Protein AF-A0A662VY58-F1 (afdb_monomer)

Structure (mmCIF, N/CA/C/O backbone):
data_AF-A0A662VY58-F1
#
_entry.id   AF-A0A662VY58-F1
#
loop_
_atom_site.group_PDB
_atom_site.id
_atom_site.type_symbol
_atom_site.label_atom_id
_atom_site.label_alt_id
_atom_site.label_comp_id
_atom_site.label_asym_id
_atom_site.label_entity_id
_atom_site.label_seq_id
_atom_site.pdbx_PDB_ins_code
_atom_site.Cartn_x
_atom_site.Cartn_y
_atom_site.Cartn_z
_atom_site.occupancy
_atom_site.B_iso_or_equiv
_atom_site.auth_seq_id
_atom_site.auth_comp_id
_atom_site.auth_asym_id
_atom_site.auth_atom_id
_atom_site.pdbx_PDB_model_num
ATOM 1 N N . MET A 1 1 ? -8.886 2.616 15.221 1.00 58.59 1 MET A N 1
ATOM 2 C CA . MET A 1 1 ? -8.067 1.987 14.165 1.00 58.59 1 MET A CA 1
ATOM 3 C C . MET A 1 1 ? -8.896 1.980 12.901 1.00 58.59 1 MET A C 1
ATOM 5 O O . MET A 1 1 ? -10.033 1.526 12.960 1.00 58.59 1 MET A O 1
ATOM 9 N N . THR A 1 2 ? -8.392 2.573 11.821 1.00 75.56 2 THR A N 1
ATO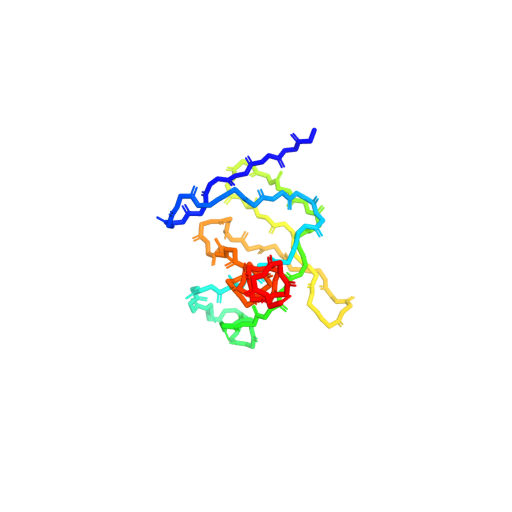M 10 C CA . THR A 1 2 ? -9.105 2.600 10.537 1.00 75.56 2 THR A CA 1
ATOM 11 C C . THR A 1 2 ? -8.692 1.378 9.725 1.00 75.56 2 THR A C 1
ATOM 13 O O . THR A 1 2 ? -7.505 1.080 9.630 1.00 75.56 2 THR A O 1
ATOM 16 N N . GLU A 1 3 ? -9.657 0.668 9.148 1.00 80.69 3 GLU A N 1
ATOM 17 C CA . GLU A 1 3 ? -9.427 -0.561 8.382 1.00 80.69 3 GLU A CA 1
ATOM 18 C C . GLU A 1 3 ? -10.055 -0.418 6.988 1.00 80.69 3 GLU A C 1
ATOM 20 O O . GLU A 1 3 ? -11.086 0.243 6.823 1.00 80.69 3 GLU A O 1
ATOM 25 N N . MET A 1 4 ? -9.448 -1.028 5.969 1.00 84.94 4 MET A N 1
ATOM 26 C CA . MET A 1 4 ? -10.053 -1.161 4.641 1.00 84.94 4 MET A CA 1
ATOM 27 C C . MET A 1 4 ? -10.011 -2.607 4.164 1.00 84.94 4 MET A C 1
ATOM 29 O O . MET A 1 4 ? -9.146 -3.371 4.578 1.00 84.94 4 MET A O 1
ATOM 33 N N . LYS A 1 5 ? -10.926 -2.965 3.261 1.00 84.19 5 LYS A N 1
ATOM 34 C CA . LYS A 1 5 ? -10.845 -4.219 2.515 1.00 84.19 5 LYS A CA 1
ATOM 35 C C . LYS A 1 5 ? -10.212 -3.959 1.157 1.00 84.19 5 LYS A C 1
ATOM 37 O O . LYS A 1 5 ? -10.643 -3.029 0.472 1.00 84.19 5 LYS A O 1
ATOM 42 N N . ASP A 1 6 ? -9.201 -4.739 0.802 1.00 83.44 6 ASP A N 1
ATOM 43 C CA . ASP A 1 6 ? -8.630 -4.718 -0.542 1.00 83.44 6 ASP A CA 1
ATOM 44 C C . ASP A 1 6 ? -9.520 -5.463 -1.548 1.00 83.44 6 ASP A C 1
ATOM 46 O O . ASP A 1 6 ? -10.587 -5.978 -1.201 1.00 83.44 6 ASP A O 1
ATOM 50 N N . PHE A 1 7 ? -9.084 -5.500 -2.807 1.00 76.81 7 PHE A N 1
ATOM 51 C CA . PHE A 1 7 ? -9.817 -6.113 -3.914 1.00 76.81 7 PHE A CA 1
ATOM 52 C C . PHE A 1 7 ? -10.142 -7.601 -3.693 1.00 76.81 7 PHE A C 1
ATOM 54 O O . PHE A 1 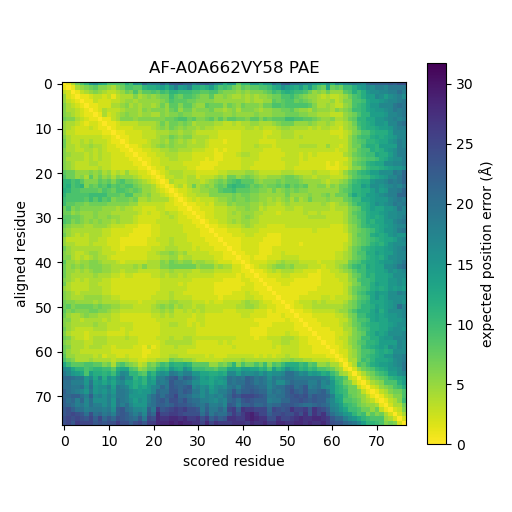7 ? -11.217 -8.054 -4.078 1.00 76.81 7 PHE A O 1
ATOM 61 N N . TYR A 1 8 ? -9.267 -8.349 -3.019 1.00 79.69 8 TYR A N 1
ATOM 62 C CA . TYR A 1 8 ? -9.463 -9.764 -2.686 1.00 79.69 8 TYR A CA 1
ATOM 63 C C . TYR A 1 8 ? -10.225 -9.976 -1.370 1.00 79.69 8 TYR A C 1
ATOM 65 O O . TYR A 1 8 ? -10.404 -11.107 -0.922 1.00 79.69 8 TYR A O 1
ATOM 73 N N . GLY A 1 9 ? -10.689 -8.897 -0.736 1.00 80.25 9 GLY A N 1
ATOM 74 C CA . GLY A 1 9 ? -11.453 -8.953 0.504 1.00 80.25 9 GLY A CA 1
ATOM 75 C C . GLY A 1 9 ? -10.610 -9.081 1.774 1.00 80.25 9 GLY A C 1
ATOM 76 O O . GLY A 1 9 ? -11.203 -9.181 2.854 1.00 80.25 9 GLY A O 1
ATOM 77 N N . ASN A 1 10 ? -9.273 -9.029 1.698 1.00 86.25 10 ASN A N 1
ATOM 78 C CA . ASN A 1 10 ? -8.45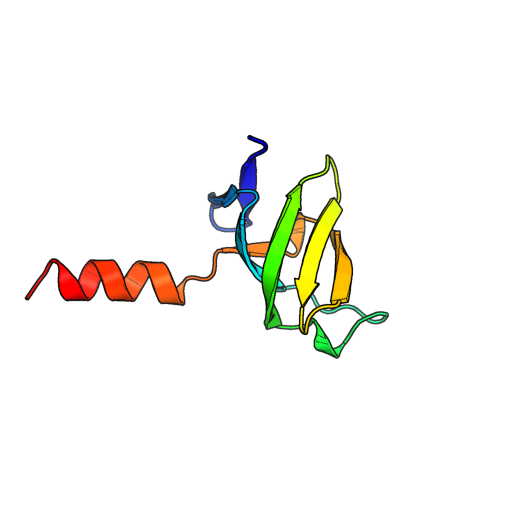2 -9.012 2.907 1.00 86.25 10 ASN A CA 1
ATOM 79 C C . ASN A 1 10 ? -8.511 -7.643 3.578 1.00 86.25 10 ASN A C 1
ATOM 81 O O . ASN A 1 10 ? -8.688 -6.601 2.947 1.00 86.25 10 ASN A O 1
ATOM 85 N N . VAL A 1 11 ? -8.357 -7.650 4.898 1.00 87.62 11 VAL A N 1
ATOM 86 C CA . VAL A 1 11 ? -8.337 -6.425 5.693 1.00 87.62 11 VAL A CA 1
ATOM 87 C C . VAL A 1 11 ? -6.908 -5.891 5.765 1.00 87.62 11 VAL A C 1
ATOM 89 O O . VAL A 1 11 ? -6.009 -6.606 6.223 1.00 87.62 11 VAL A O 1
ATOM 92 N N . ILE A 1 12 ? -6.730 -4.640 5.337 1.00 89.38 12 ILE A N 1
ATOM 93 C CA . ILE A 1 12 ? -5.512 -3.838 5.485 1.00 89.38 12 ILE A CA 1
ATOM 94 C C . ILE A 1 12 ? -5.754 -2.796 6.577 1.00 89.38 12 ILE A C 1
ATOM 96 O O . ILE A 1 12 ? -6.749 -2.059 6.538 1.00 89.38 12 ILE A O 1
ATOM 100 N N . LYS A 1 13 ? -4.836 -2.729 7.540 1.00 90.38 13 LYS A N 1
ATOM 101 C CA . LYS A 1 13 ? -4.870 -1.781 8.656 1.00 90.38 13 LYS A CA 1
ATOM 102 C C . LYS A 1 13 ? -3.717 -0.785 8.580 1.00 90.38 13 LYS A C 1
ATOM 104 O O . LYS A 1 13 ? -2.737 -0.971 7.866 1.00 90.38 13 LYS A O 1
ATOM 109 N N . GLU A 1 14 ? -3.835 0.289 9.347 1.00 92.00 14 GLU A N 1
ATOM 110 C CA . GLU A 1 14 ? -2.715 1.196 9.600 1.00 92.00 14 GLU A CA 1
ATOM 111 C C . GLU A 1 14 ? -1.603 0.436 10.342 1.00 92.00 14 GLU A C 1
ATOM 113 O O . GLU A 1 14 ? -1.856 -0.206 11.360 1.00 92.00 14 GLU A O 1
ATOM 118 N N . GLY A 1 15 ? -0.383 0.497 9.817 1.00 89.44 15 GLY A N 1
ATOM 119 C CA . GLY A 1 15 ? 0.782 -0.264 10.265 1.00 89.44 15 GLY A CA 1
ATOM 120 C C . GLY A 1 15 ? 1.080 -1.515 9.435 1.00 89.44 15 GLY A C 1
ATOM 121 O O . GLY A 1 15 ? 2.208 -2.002 9.512 1.00 89.44 15 GLY A O 1
ATOM 122 N N . ASP A 1 16 ? 0.126 -2.002 8.630 1.00 90.00 16 ASP A N 1
ATOM 123 C CA . ASP A 1 16 ? 0.326 -3.187 7.790 1.00 90.00 16 ASP A CA 1
ATOM 124 C C . ASP A 1 16 ? 1.241 -2.895 6.594 1.00 90.00 16 ASP A C 1
ATOM 126 O O . ASP A 1 16 ? 1.360 -1.765 6.114 1.00 90.00 16 ASP A O 1
ATOM 130 N N . GLU A 1 17 ? 1.852 -3.953 6.067 1.00 90.94 17 GLU A N 1
ATOM 131 C CA . GLU A 1 17 ? 2.532 -3.926 4.777 1.00 90.94 17 GLU A CA 1
ATOM 132 C C . GLU A 1 17 ? 1.547 -4.290 3.657 1.00 90.94 17 GLU A C 1
ATOM 134 O O . GLU A 1 17 ? 0.766 -5.241 3.763 1.00 90.94 17 GLU A O 1
ATOM 139 N N . ALA A 1 18 ? 1.592 -3.532 2.569 1.00 91.94 18 ALA A N 1
ATOM 140 C CA . ALA A 1 18 ? 0.747 -3.713 1.401 1.00 91.94 18 ALA A CA 1
ATOM 141 C C . ALA A 1 18 ? 1.573 -3.575 0.119 1.00 91.94 18 ALA A C 1
ATOM 143 O O . ALA A 1 18 ? 2.629 -2.949 0.103 1.00 91.94 18 ALA A O 1
ATOM 144 N N . ILE A 1 19 ? 1.082 -4.153 -0.968 1.00 92.25 19 ILE A N 1
ATOM 145 C CA . ILE A 1 19 ? 1.634 -4.002 -2.308 1.00 92.25 19 ILE A CA 1
ATOM 146 C C . ILE A 1 19 ? 0.778 -2.990 -3.062 1.00 92.25 19 ILE A C 1
ATOM 148 O O . ILE A 1 19 ? -0.454 -3.070 -3.060 1.00 92.25 19 ILE A O 1
ATOM 152 N N . VAL A 1 20 ? 1.425 -2.051 -3.742 1.00 91.69 20 VAL A N 1
ATOM 153 C CA . VAL A 1 20 ? 0.744 -1.148 -4.670 1.00 91.69 20 VAL A CA 1
ATOM 154 C C . VAL A 1 20 ? 0.535 -1.882 -5.992 1.00 91.69 20 VAL A C 1
ATOM 156 O O . VAL A 1 20 ? 1.455 -2.092 -6.772 1.00 91.69 20 VAL A O 1
ATOM 159 N N . SER A 1 21 ? -0.694 -2.310 -6.241 1.00 89.12 21 SER A N 1
ATOM 160 C CA . SER A 1 21 ? -1.063 -3.116 -7.411 1.00 89.12 21 SER A CA 1
ATOM 161 C C . SER A 1 21 ? -1.343 -2.315 -8.678 1.00 89.12 21 SER A C 1
ATOM 163 O O . SER A 1 21 ? -1.358 -2.878 -9.771 1.00 89.12 21 SER A O 1
ATOM 165 N N . ALA A 1 22 ? -1.590 -1.014 -8.546 1.00 86.38 22 ALA A N 1
ATOM 166 C CA . ALA A 1 22 ? -1.919 -0.160 -9.673 1.00 86.38 22 ALA A CA 1
ATOM 167 C C . ALA A 1 22 ? -0.681 0.563 -10.196 1.00 86.38 22 ALA A C 1
ATOM 169 O O . ALA A 1 22 ? 0.164 1.025 -9.429 1.00 86.38 22 ALA A O 1
ATOM 170 N N . PHE A 1 23 ? -0.625 0.701 -11.516 1.00 83.25 23 PHE A N 1
ATOM 171 C CA . PHE A 1 23 ? 0.375 1.520 -12.175 1.00 83.25 23 PHE A CA 1
ATOM 172 C C . PHE A 1 23 ? 0.068 3.008 -11.968 1.00 83.25 23 PHE A C 1
ATOM 174 O O . PHE A 1 23 ? -1.054 3.455 -12.218 1.00 83.25 23 PHE A O 1
ATOM 181 N N . SER A 1 24 ? 1.077 3.767 -11.543 1.00 79.12 24 SER A N 1
ATOM 182 C CA . SER A 1 24 ? 1.012 5.223 -11.410 1.00 79.12 24 SER A CA 1
ATOM 183 C C . SER A 1 24 ? 1.971 5.885 -12.391 1.00 79.12 24 SER A C 1
ATOM 185 O O . SER A 1 24 ? 3.150 5.540 -12.420 1.00 79.12 24 SER A O 1
ATOM 187 N N . PHE A 1 25 ? 1.490 6.869 -13.155 1.00 79.19 25 PHE A N 1
ATOM 188 C CA . PHE A 1 25 ? 2.351 7.677 -14.025 1.00 79.19 25 PHE A CA 1
ATOM 189 C C . PHE A 1 25 ? 3.210 8.666 -13.230 1.00 79.19 25 PHE A C 1
ATOM 191 O O . PHE A 1 25 ? 4.350 8.912 -13.611 1.00 79.19 25 PHE A O 1
ATOM 198 N N . ASP A 1 26 ? 2.690 9.191 -12.118 1.00 83.38 26 ASP A N 1
ATOM 199 C CA . ASP A 1 26 ? 3.425 10.101 -11.233 1.00 83.38 26 ASP A CA 1
ATOM 200 C C . ASP A 1 26 ? 4.507 9.369 -10.424 1.00 83.38 26 ASP A C 1
ATOM 202 O O . ASP A 1 26 ? 5.550 9.938 -10.110 1.00 83.38 26 ASP A O 1
ATOM 206 N N . PHE A 1 27 ? 4.269 8.090 -10.109 1.00 84.69 27 PHE A N 1
ATOM 207 C CA . PHE A 1 27 ? 5.137 7.279 -9.250 1.00 84.69 27 PHE A CA 1
ATOM 208 C C . PHE A 1 27 ? 5.361 5.873 -9.833 1.00 84.69 27 PHE A C 1
ATOM 210 O O . PHE A 1 27 ? 4.918 4.881 -9.246 1.00 84.69 27 PHE A O 1
ATOM 217 N N . PRO A 1 28 ? 6.043 5.741 -10.984 1.00 86.12 28 PRO A N 1
ATOM 218 C CA . PRO A 1 28 ? 6.215 4.450 -11.648 1.00 86.12 28 PRO A CA 1
ATOM 219 C C . PRO A 1 28 ? 6.957 3.430 -10.775 1.00 86.12 28 PRO A C 1
ATOM 221 O O . PRO A 1 28 ? 6.633 2.245 -10.831 1.00 86.12 28 PRO A O 1
ATOM 224 N N . TRP A 1 29 ? 7.875 3.884 -9.912 1.00 87.50 29 TRP A N 1
ATOM 225 C CA . TRP A 1 29 ? 8.618 3.039 -8.967 1.00 87.50 29 TRP A CA 1
ATOM 226 C C . TRP A 1 29 ? 7.762 2.448 -7.845 1.00 87.50 29 TRP A C 1
ATOM 228 O O . TRP A 1 29 ? 8.183 1.481 -7.220 1.00 87.50 29 TRP A O 1
ATOM 238 N N . LEU A 1 30 ? 6.572 3.002 -7.582 1.00 89.00 30 LEU A N 1
ATOM 2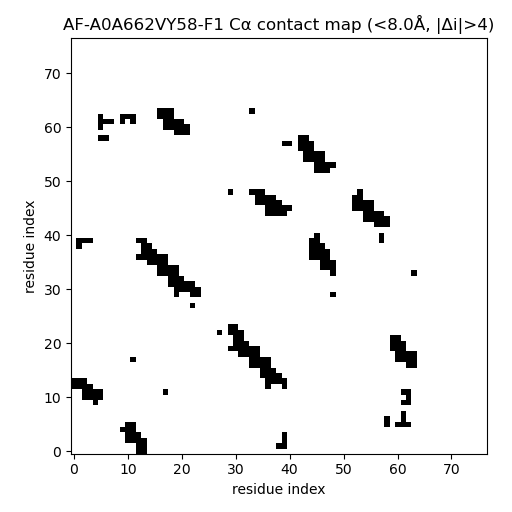39 C CA . LEU A 1 30 ? 5.639 2.405 -6.628 1.00 89.00 30 LEU A CA 1
ATOM 240 C C . LEU A 1 30 ? 4.902 1.211 -7.229 1.00 89.00 30 LEU A C 1
ATOM 242 O O . LEU A 1 30 ? 4.352 0.418 -6.480 1.00 89.00 30 LEU A O 1
ATOM 246 N N . THR A 1 31 ? 4.879 1.046 -8.551 1.00 88.56 31 THR A N 1
ATOM 247 C CA . THR A 1 31 ? 4.154 -0.062 -9.181 1.00 88.56 31 THR A CA 1
ATOM 248 C C . THR A 1 31 ? 4.721 -1.403 -8.715 1.00 88.56 31 THR A C 1
ATOM 250 O O . THR A 1 31 ? 5.904 -1.675 -8.891 1.00 88.56 31 THR A O 1
ATOM 253 N N . MET A 1 32 ? 3.870 -2.248 -8.129 1.00 87.94 32 MET A N 1
ATOM 254 C CA . MET A 1 32 ? 4.230 -3.525 -7.495 1.00 87.94 32 MET A CA 1
ATOM 255 C C . MET A 1 32 ? 5.226 -3.406 -6.330 1.00 87.94 32 MET A C 1
ATOM 257 O O . MET A 1 32 ? 5.755 -4.416 -5.866 1.00 87.94 32 MET A O 1
ATOM 261 N N . ALA A 1 33 ? 5.463 -2.200 -5.812 1.00 90.31 33 ALA A N 1
ATOM 262 C CA . ALA A 1 33 ? 6.320 -2.001 -4.658 1.00 90.31 33 ALA A CA 1
ATOM 263 C C . ALA A 1 33 ? 5.605 -2.403 -3.365 1.00 90.31 33 ALA A C 1
ATOM 265 O O . ALA A 1 33 ? 4.405 -2.160 -3.185 1.00 90.31 33 ALA A O 1
ATOM 266 N N . LYS A 1 34 ? 6.374 -2.981 -2.440 1.00 92.06 34 LYS A N 1
ATOM 267 C CA . LYS A 1 34 ? 5.940 -3.227 -1.068 1.00 92.06 34 LYS A CA 1
ATOM 268 C C . LYS A 1 34 ? 6.095 -1.943 -0.258 1.00 92.06 34 LYS A C 1
ATOM 270 O O . LYS A 1 34 ? 7.180 -1.370 -0.198 1.00 92.06 34 LYS A O 1
ATOM 275 N N . VAL A 1 35 ? 5.004 -1.497 0.349 1.00 92.75 35 VAL A N 1
ATOM 276 C CA . VAL A 1 35 ? 4.902 -0.237 1.086 1.00 92.75 35 VAL A CA 1
ATOM 277 C C . VAL A 1 35 ? 4.281 -0.476 2.456 1.00 92.75 35 VAL A C 1
ATOM 279 O O . VAL A 1 35 ? 3.490 -1.402 2.645 1.00 92.75 35 VAL A O 1
ATOM 282 N N . LYS A 1 36 ? 4.607 0.376 3.423 1.00 93.69 36 LYS A N 1
ATOM 283 C CA . LYS A 1 36 ? 3.995 0.332 4.752 1.00 93.69 36 LYS A CA 1
ATOM 284 C C . LYS A 1 36 ? 2.844 1.321 4.822 1.00 93.69 36 LYS A C 1
ATOM 286 O O . LYS A 1 36 ? 3.019 2.502 4.545 1.00 93.69 36 LYS A O 1
ATOM 291 N N . VAL A 1 37 ? 1.660 0.869 5.211 1.00 93.44 37 VAL A N 1
ATOM 292 C CA . VAL A 1 37 ? 0.488 1.734 5.339 1.00 93.44 37 VAL A CA 1
ATOM 293 C C . VAL A 1 37 ? 0.611 2.541 6.621 1.00 93.44 37 VAL A C 1
ATOM 295 O O . VAL A 1 37 ? 0.501 2.004 7.715 1.00 93.44 37 VAL A O 1
ATOM 298 N N . ILE A 1 38 ? 0.823 3.846 6.508 1.00 95.12 38 ILE A N 1
ATOM 299 C CA . ILE A 1 38 ? 0.949 4.731 7.669 1.00 95.12 38 ILE A CA 1
ATOM 300 C C . ILE A 1 38 ? -0.422 5.207 8.130 1.00 95.12 38 ILE A C 1
ATOM 302 O O . ILE A 1 38 ? -0.699 5.257 9.328 1.00 95.12 38 ILE A O 1
ATOM 306 N N . ARG A 1 39 ? -1.294 5.569 7.182 1.00 93.44 39 ARG A N 1
ATOM 307 C CA . ARG A 1 39 ? -2.612 6.120 7.506 1.00 93.44 39 ARG A CA 1
ATOM 308 C C . ARG A 1 39 ? -3.639 5.842 6.425 1.00 93.44 39 ARG A C 1
ATOM 310 O O . ARG A 1 39 ? -3.370 6.069 5.248 1.00 93.44 39 ARG A O 1
ATOM 317 N N . ILE A 1 40 ? -4.849 5.456 6.817 1.00 91.81 40 ILE A N 1
ATOM 318 C CA . ILE A 1 40 ? -5.956 5.217 5.884 1.00 91.81 40 ILE A CA 1
ATOM 319 C C . ILE A 1 40 ? -6.938 6.387 5.963 1.00 91.81 40 ILE A C 1
ATOM 321 O O . ILE A 1 40 ? -7.489 6.708 7.014 1.00 91.81 40 ILE A O 1
ATOM 325 N N . LYS A 1 41 ? -7.183 7.036 4.823 1.00 90.31 41 LYS A N 1
ATOM 326 C CA . LYS A 1 41 ? -8.204 8.078 4.657 1.00 90.31 41 LYS A CA 1
ATOM 327 C C . LYS A 1 41 ? -9.410 7.513 3.897 1.00 90.31 41 LYS A C 1
ATOM 329 O O . LYS A 1 41 ? -9.450 6.367 3.453 1.00 90.31 41 LYS A O 1
ATOM 334 N N . ARG A 1 42 ? -10.444 8.342 3.717 1.00 87.88 42 ARG A N 1
ATOM 335 C CA . ARG A 1 42 ? -11.706 7.920 3.085 1.00 87.88 42 ARG A CA 1
ATOM 336 C C . ARG A 1 42 ? -11.513 7.379 1.660 1.00 87.88 42 ARG A C 1
ATOM 338 O O . ARG A 1 42 ? -12.048 6.313 1.366 1.00 87.88 42 ARG A O 1
ATOM 345 N N . LYS A 1 43 ? -10.750 8.077 0.809 1.00 90.06 43 LYS A N 1
ATOM 346 C CA . LYS A 1 43 ? -10.430 7.676 -0.583 1.00 90.06 43 LYS A CA 1
ATOM 347 C C . LYS A 1 43 ? -8.945 7.352 -0.819 1.00 90.06 43 LYS A C 1
ATOM 349 O O . LYS A 1 43 ? -8.622 6.652 -1.772 1.00 90.06 43 LYS A O 1
ATOM 354 N N . TRP A 1 44 ? -8.071 7.825 0.062 1.00 92.75 44 TRP A N 1
ATOM 355 C CA . TRP A 1 44 ? -6.615 7.784 -0.087 1.00 92.75 44 TRP A CA 1
ATOM 356 C C . TRP A 1 44 ? -5.976 7.019 1.068 1.00 92.75 44 TRP A C 1
ATOM 358 O O . TRP A 1 44 ? -6.610 6.824 2.105 1.00 92.75 44 TRP A O 1
ATOM 368 N N . ALA A 1 45 ? -4.727 6.621 0.904 1.00 93.06 45 ALA A N 1
ATOM 369 C CA . ALA A 1 45 ? -3.880 6.080 1.949 1.00 93.06 45 ALA A CA 1
ATOM 370 C C . ALA A 1 45 ? -2.508 6.754 1.870 1.00 93.06 45 ALA A C 1
ATOM 372 O O . ALA A 1 45 ? -2.007 7.024 0.780 1.00 93.06 45 ALA A O 1
ATOM 373 N N . ILE A 1 46 ? -1.930 7.040 3.032 1.00 94.69 46 ILE A N 1
ATOM 374 C CA . ILE A 1 46 ? -0.541 7.474 3.152 1.00 94.69 46 ILE A CA 1
ATOM 375 C C . ILE A 1 46 ? 0.283 6.220 3.378 1.00 94.69 46 ILE A C 1
ATOM 377 O O . ILE A 1 46 ? 0.023 5.475 4.330 1.00 94.69 46 ILE A O 1
ATOM 381 N N . VAL A 1 47 ? 1.262 6.006 2.514 1.00 94.25 47 VAL A N 1
ATOM 382 C CA . VAL A 1 47 ? 2.172 4.871 2.578 1.00 94.25 47 VAL A CA 1
ATOM 383 C C . VAL A 1 47 ? 3.612 5.340 2.644 1.00 94.25 47 VAL A C 1
ATOM 385 O O . VAL A 1 47 ? 3.954 6.380 2.095 1.00 94.25 47 VAL A O 1
ATOM 388 N N . GLU A 1 48 ? 4.445 4.573 3.327 1.00 94.62 48 GLU A N 1
ATOM 389 C CA . GLU A 1 48 ? 5.882 4.781 3.403 1.00 94.62 48 GLU A CA 1
ATOM 390 C C . GLU A 1 48 ? 6.588 3.802 2.466 1.00 94.62 48 GLU A C 1
ATOM 392 O O . GLU A 1 48 ? 6.340 2.591 2.504 1.00 94.62 48 GLU A O 1
ATOM 397 N N . TYR A 1 49 ? 7.465 4.339 1.623 1.00 93.50 49 TYR A N 1
ATOM 398 C CA . TYR A 1 49 ? 8.330 3.593 0.720 1.00 93.50 49 TYR A CA 1
ATOM 399 C C . TYR A 1 49 ? 9.701 4.270 0.692 1.00 93.50 49 TYR A C 1
ATOM 401 O O . TYR A 1 49 ? 9.781 5.468 0.450 1.00 93.50 49 TYR A O 1
ATOM 409 N N . ASN A 1 50 ? 10.779 3.527 0.966 1.00 91.88 50 ASN A N 1
ATOM 410 C CA . ASN A 1 50 ? 12.149 4.063 1.036 1.00 91.88 50 ASN A CA 1
ATOM 411 C C . ASN A 1 50 ? 12.309 5.303 1.948 1.00 91.88 50 ASN A C 1
ATOM 413 O O . ASN A 1 50 ? 13.029 6.235 1.606 1.00 91.88 50 ASN A O 1
ATOM 417 N N . ASN A 1 51 ? 11.663 5.306 3.122 1.00 91.12 51 ASN A N 1
ATOM 418 C CA . ASN A 1 51 ? 11.612 6.437 4.071 1.00 91.12 51 ASN A CA 1
ATOM 419 C C . ASN A 1 51 ? 10.921 7.708 3.543 1.00 91.12 51 ASN A C 1
ATOM 421 O O . ASN A 1 51 ? 10.990 8.756 4.185 1.00 91.12 51 ASN A O 1
ATOM 425 N N . GLU A 1 52 ? 10.232 7.630 2.408 1.00 93.06 52 GLU A N 1
ATOM 426 C CA . GLU A 1 52 ? 9.417 8.715 1.874 1.00 93.06 52 GLU A CA 1
ATOM 427 C C . GLU A 1 52 ? 7.931 8.381 1.989 1.00 93.06 52 GLU A C 1
ATOM 429 O O . GLU A 1 52 ? 7.519 7.222 1.895 1.00 93.06 52 GLU A O 1
ATOM 434 N N . LEU A 1 53 ? 7.116 9.414 2.198 1.00 94.38 53 LEU A N 1
ATOM 435 C CA . LEU A 1 53 ? 5.671 9.283 2.333 1.00 94.38 53 LEU A CA 1
ATOM 436 C C . LEU A 1 53 ? 4.980 9.639 1.022 1.00 94.38 53 LEU A C 1
ATOM 438 O O . LEU A 1 53 ? 5.146 10.737 0.496 1.00 94.38 53 LEU A O 1
ATOM 442 N N . TYR A 1 54 ? 4.131 8.732 0.557 1.00 93.06 54 TYR A N 1
ATOM 443 C CA . TYR A 1 54 ? 3.347 8.883 -0.657 1.00 93.06 54 TYR A CA 1
ATOM 444 C C . TYR A 1 54 ? 1.858 8.806 -0.333 1.00 93.06 54 TYR A C 1
ATOM 446 O O . TYR A 1 54 ? 1.418 7.957 0.443 1.00 93.06 54 TYR A O 1
ATOM 454 N N . GLU A 1 55 ? 1.064 9.690 -0.934 1.00 93.38 55 GLU A N 1
ATOM 455 C CA . GLU A 1 55 ? -0.395 9.614 -0.871 1.00 93.38 55 GLU A CA 1
ATOM 456 C C . GLU A 1 55 ? -0.919 8.974 -2.157 1.00 93.38 55 GLU A C 1
A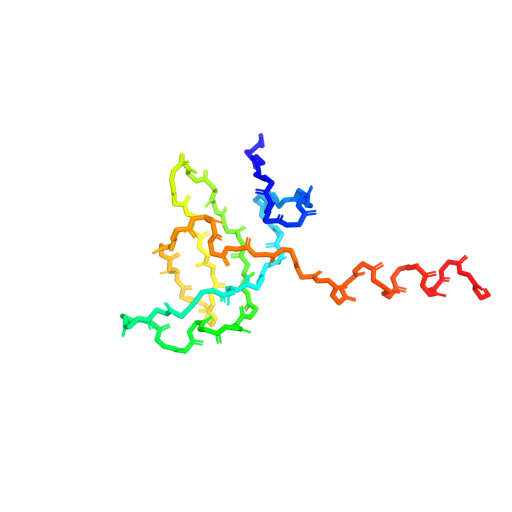TOM 458 O O . GLU A 1 55 ? -0.804 9.546 -3.238 1.00 93.38 55 GLU A O 1
ATOM 463 N N . ILE A 1 56 ? -1.498 7.780 -2.035 1.00 92.31 56 ILE A N 1
ATOM 464 C CA . ILE A 1 56 ? -2.032 7.018 -3.168 1.00 92.31 56 ILE A CA 1
ATOM 465 C C . ILE A 1 56 ? -3.480 6.588 -2.917 1.00 92.31 56 ILE A C 1
ATOM 467 O O . ILE A 1 56 ? -3.924 6.518 -1.764 1.00 92.31 56 ILE A O 1
ATOM 471 N N . PRO A 1 57 ? -4.274 6.315 -3.966 1.00 92.31 57 PRO A N 1
ATOM 472 C CA . PRO A 1 57 ? -5.618 5.786 -3.804 1.00 92.31 57 PRO A CA 1
ATOM 473 C C . PRO A 1 57 ? -5.590 4.485 -3.010 1.00 92.31 57 PRO A C 1
ATOM 475 O O . PRO A 1 57 ? -4.871 3.546 -3.344 1.00 92.31 57 PRO A O 1
ATOM 478 N N . LYS A 1 58 ? -6.425 4.391 -1.974 1.00 90.12 58 LYS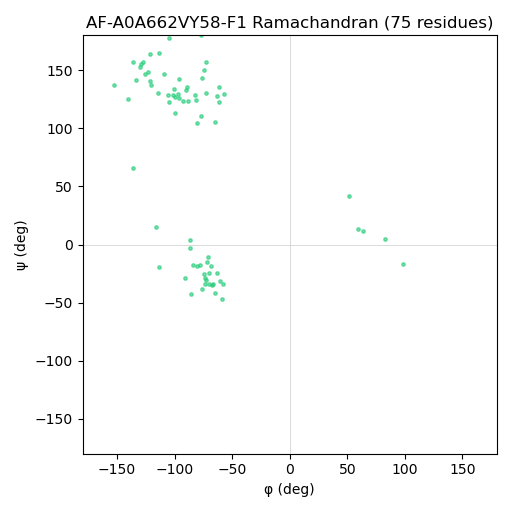 A N 1
ATOM 479 C CA . LYS A 1 58 ? -6.417 3.204 -1.111 1.00 90.12 58 LYS A CA 1
ATOM 480 C C . LYS A 1 58 ? -6.807 1.924 -1.864 1.00 90.12 58 LYS A C 1
ATOM 482 O O . LYS A 1 58 ? -6.408 0.847 -1.459 1.00 90.12 58 LYS A O 1
ATOM 487 N N . SER A 1 59 ? -7.551 2.029 -2.973 1.00 89.56 59 SER A N 1
ATOM 488 C CA . SER A 1 59 ? -7.917 0.861 -3.792 1.00 89.56 59 SER A CA 1
ATOM 489 C C . SER A 1 59 ? -6.739 0.263 -4.561 1.00 89.56 59 SER A C 1
ATOM 491 O O . SER A 1 59 ? -6.894 -0.798 -5.152 1.00 89.56 59 SER A O 1
ATOM 493 N N . TRP A 1 60 ? -5.597 0.952 -4.609 1.00 91.50 60 TRP A N 1
ATOM 494 C CA . TRP A 1 60 ? -4.381 0.427 -5.222 1.00 91.50 60 TRP A CA 1
ATOM 495 C C . TRP A 1 60 ? -3.647 -0.524 -4.282 1.00 91.50 60 TRP A C 1
ATOM 497 O O . TRP A 1 60 ? -2.820 -1.308 -4.740 1.00 91.50 60 TRP A O 1
ATOM 507 N N . LEU A 1 61 ? -3.947 -0.468 -2.984 1.00 91.19 61 LEU A N 1
ATOM 508 C CA . LEU A 1 61 ? -3.302 -1.286 -1.972 1.00 91.19 61 LEU A CA 1
ATOM 509 C C . LEU A 1 61 ? -3.925 -2.670 -1.910 1.00 91.19 61 LEU A C 1
ATOM 511 O O . LEU A 1 61 ? -5.137 -2.817 -1.752 1.00 91.19 61 LEU A O 1
ATOM 515 N N . ILE A 1 62 ? -3.060 -3.672 -1.977 1.00 90.50 62 ILE A N 1
ATOM 516 C CA . ILE A 1 62 ? -3.390 -5.081 -1.799 1.00 90.50 62 ILE A CA 1
ATOM 517 C C . ILE A 1 62 ? -2.559 -5.616 -0.644 1.00 90.50 62 ILE A C 1
ATOM 519 O O . ILE A 1 62 ? -1.399 -5.244 -0.492 1.00 90.50 62 ILE A O 1
ATOM 523 N N . LYS A 1 63 ? -3.145 -6.466 0.199 1.00 86.50 63 LYS A N 1
ATOM 524 C CA . LYS A 1 63 ? -2.416 -7.049 1.324 1.00 86.50 63 LYS A CA 1
ATOM 525 C C . LYS A 1 63 ? -1.242 -7.883 0.809 1.00 86.50 63 LYS A C 1
ATOM 527 O O . LYS A 1 63 ? -1.404 -8.646 -0.140 1.00 86.50 63 LYS A O 1
ATOM 532 N N . ASP A 1 64 ? -0.071 -7.735 1.425 1.00 78.75 64 ASP A N 1
ATOM 533 C CA . ASP A 1 64 ? 1.095 -8.547 1.076 1.00 78.75 64 ASP A CA 1
ATOM 534 C C . ASP A 1 64 ? 0.819 -10.022 1.422 1.00 78.75 64 ASP A C 1
ATOM 536 O O . ASP A 1 64 ? 0.784 -10.412 2.589 1.0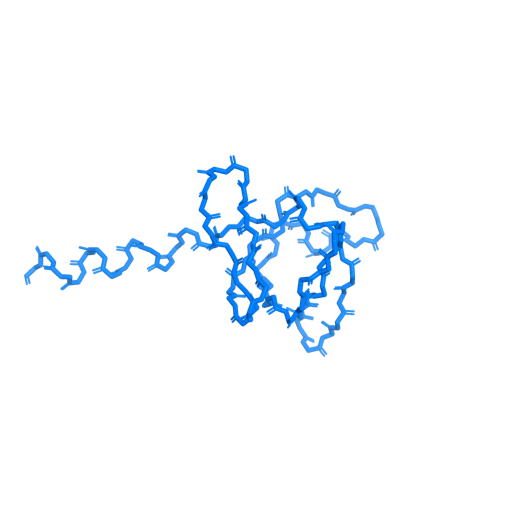0 78.75 64 ASP A O 1
ATOM 540 N N . PHE A 1 65 ? 0.570 -10.843 0.397 1.00 61.31 65 PHE A N 1
ATOM 541 C CA . PHE A 1 65 ? 0.229 -12.264 0.547 1.00 61.31 65 PHE A CA 1
ATOM 542 C C . PHE A 1 65 ? 1.419 -13.129 0.993 1.00 61.31 65 PHE A C 1
ATOM 544 O O . PHE A 1 65 ? 1.212 -14.256 1.440 1.00 61.31 65 PHE A O 1
ATOM 551 N N . LEU A 1 66 ? 2.653 -12.619 0.906 1.00 57.03 66 LEU A N 1
ATOM 552 C CA . LEU A 1 66 ? 3.858 -13.383 1.245 1.00 57.03 66 LEU A CA 1
ATOM 553 C C . LEU A 1 66 ? 3.952 -13.695 2.748 1.00 57.03 66 LEU A C 1
ATOM 555 O O . LEU A 1 66 ? 4.318 -14.809 3.107 1.00 57.03 66 LEU A O 1
ATOM 559 N N . LYS A 1 67 ? 3.502 -12.791 3.630 1.00 51.72 67 LYS A N 1
ATOM 560 C CA . LYS A 1 67 ? 3.489 -13.057 5.082 1.00 51.72 67 LYS A CA 1
ATOM 561 C C . LYS A 1 67 ? 2.405 -14.033 5.540 1.00 51.72 67 LYS A C 1
ATOM 563 O O . LYS A 1 67 ? 2.608 -14.738 6.520 1.00 51.72 67 LYS A O 1
ATOM 568 N N . ALA A 1 68 ? 1.274 -14.110 4.837 1.00 50.72 68 ALA A N 1
ATOM 569 C CA . ALA A 1 68 ? 0.180 -15.001 5.231 1.00 50.72 68 ALA A CA 1
ATOM 570 C C . ALA A 1 68 ? 0.519 -16.488 5.018 1.00 50.72 68 ALA A C 1
ATOM 572 O O . ALA A 1 68 ? -0.049 -17.348 5.687 1.00 50.72 68 ALA A O 1
ATOM 573 N N . ASN A 1 69 ? 1.440 -16.792 4.097 1.00 48.66 69 ASN A N 1
ATOM 574 C CA . ASN A 1 69 ? 1.793 -18.167 3.755 1.00 48.66 69 ASN A CA 1
ATOM 575 C C . ASN A 1 69 ? 2.963 -18.714 4.596 1.00 48.66 69 ASN A C 1
ATOM 577 O O . ASN A 1 69 ? 2.990 -19.906 4.874 1.00 48.66 69 ASN A O 1
ATOM 581 N N . GLU A 1 70 ? 3.892 -17.871 5.067 1.00 49.84 70 GLU A N 1
ATOM 582 C CA . GLU A 1 70 ? 4.958 -18.317 5.985 1.00 49.84 70 GLU A CA 1
ATOM 583 C C . GLU A 1 70 ? 4.407 -18.778 7.345 1.00 49.84 70 GLU A C 1
ATOM 585 O O . GLU A 1 70 ? 4.811 -19.829 7.839 1.00 49.84 70 GLU A O 1
ATOM 590 N N . GLU A 1 71 ? 3.433 -18.066 7.926 1.00 50.78 71 GLU A N 1
ATOM 591 C CA . GLU A 1 71 ? 2.804 -18.492 9.190 1.00 50.78 71 GLU A CA 1
ATOM 592 C C . GLU A 1 71 ? 1.992 -19.789 9.037 1.00 50.78 71 GLU A C 1
ATOM 594 O O . GLU A 1 71 ? 1.982 -20.621 9.946 1.00 50.78 71 GLU A O 1
ATOM 599 N N . ALA A 1 72 ? 1.357 -20.002 7.881 1.00 53.66 72 ALA A N 1
ATOM 600 C CA . ALA A 1 72 ? 0.607 -21.225 7.598 1.00 53.66 72 ALA A CA 1
ATOM 601 C C . ALA A 1 72 ? 1.520 -22.450 7.413 1.00 53.66 72 ALA A C 1
ATOM 603 O O . ALA A 1 72 ? 1.149 -23.556 7.802 1.00 53.66 72 ALA A O 1
ATOM 604 N N . ILE A 1 73 ? 2.720 -22.261 6.851 1.00 57.81 73 ILE A N 1
ATOM 605 C CA . ILE A 1 73 ? 3.701 -23.339 6.663 1.00 57.81 73 ILE A CA 1
ATOM 606 C C . ILE A 1 73 ? 4.390 -23.692 7.994 1.00 57.81 73 ILE A C 1
ATOM 608 O O . ILE A 1 73 ? 4.605 -24.869 8.272 1.00 57.81 73 ILE A O 1
ATOM 612 N N . LEU A 1 74 ? 4.689 -22.707 8.851 1.00 54.47 74 LEU A N 1
ATOM 613 C CA . LEU A 1 74 ? 5.361 -22.925 10.144 1.00 54.47 74 LEU A CA 1
ATOM 614 C C . LEU A 1 74 ? 4.467 -23.544 11.232 1.00 54.47 74 LEU A C 1
ATOM 616 O O . LEU A 1 74 ? 4.990 -24.186 12.136 1.00 54.47 74 LEU A O 1
ATOM 620 N N . GLN A 1 75 ? 3.142 -23.382 11.166 1.00 54.66 75 GLN A N 1
ATOM 621 C CA . GLN A 1 75 ? 2.211 -24.036 12.104 1.00 54.66 75 GLN A CA 1
ATOM 622 C C . GLN A 1 75 ? 1.795 -25.457 11.674 1.00 54.66 75 GLN A C 1
ATOM 624 O O . GLN A 1 75 ? 1.049 -26.117 12.397 1.00 54.66 75 GLN A O 1
ATOM 629 N N . GLY A 1 76 ? 2.256 -25.925 10.508 1.00 55.09 76 GLY A N 1
ATOM 630 C CA . GLY A 1 76 ? 1.886 -27.213 9.912 1.00 55.09 76 GLY A CA 1
ATOM 631 C C . GLY A 1 76 ? 3.028 -28.223 9.749 1.00 55.09 76 GLY A C 1
ATOM 632 O O . GLY A 1 76 ? 2.843 -29.178 8.994 1.00 55.09 76 GLY A O 1
ATOM 633 N N . ALA A 1 77 ? 4.179 -28.024 10.406 1.00 45.44 77 ALA A N 1
ATOM 634 C CA . ALA A 1 77 ? 5.338 -28.926 10.373 1.00 45.44 77 ALA A CA 1
ATOM 635 C C . ALA A 1 77 ? 5.675 -29.492 11.760 1.00 45.44 77 ALA A C 1
ATOM 637 O O . ALA A 1 77 ? 5.642 -28.713 12.740 1.00 45.44 77 ALA A O 1
#

Foldseek 3Di:
DDWDAEPVRDIDDAQAKWQQCDADPVCNVSHRDIWHFHADDPQWTWTDDPNDTDIGGPRRTDHDCPVVVVVVVVVVD

pLDDT: mean 82.4, std 14.4, range [45.44, 95.12]

Mean predicted aligned error: 7.33 Å

Radius of gyration: 12.86 Å; Cα contacts (8 Å, |Δi|>4): 141; chains: 1; bounding box: 24×39×28 Å

Secondary structure (DSSP, 8-state):
--EEE-TTS-EEETT-EEEE-S--SS-GGGTT-EEEEEEE-SSEEEEEETTEEEEEEGGGEEE-HHHHHHHHHHT--

Nearest PDB structures (foldseek):
  3gpl-assembly2_B  TM=7.162E-01  e=2.471E-02  Deinococcus radiodurans R1 = ATCC 13939 = DSM 20539
  3e1s-assembly1_A  TM=7.197E-01  e=4.573E-02  Deinococcus radiodurans
  6puy-assembly1_C  TM=7.513E-01  e=3.278E-01  Saccharolobus solfataricus P2
  9c9m-assembly1_C  TM=7.158E-01  e=2.898E-01  Human immunodeficiency virus 1
  4l0j-assembly1_A  TM=6.053E-01  e=4.193E-01  Escherichia coli

Solvent-accessible surface area (backbone atoms only — not comparable to full-atom values): 4469 Å² total; per-residue (Å²): 136,60,74,45,67,27,91,88,63,48,80,45,43,57,7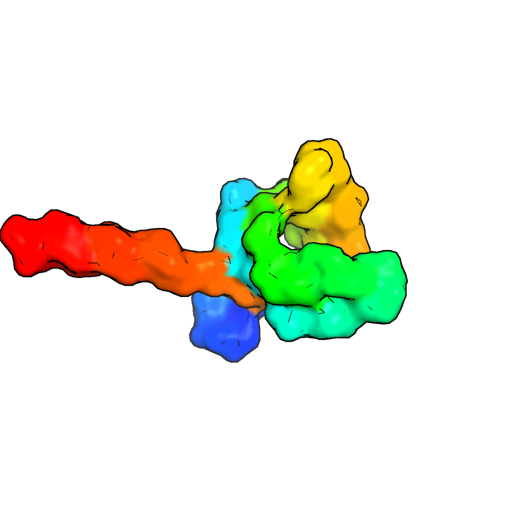1,36,59,24,26,27,72,48,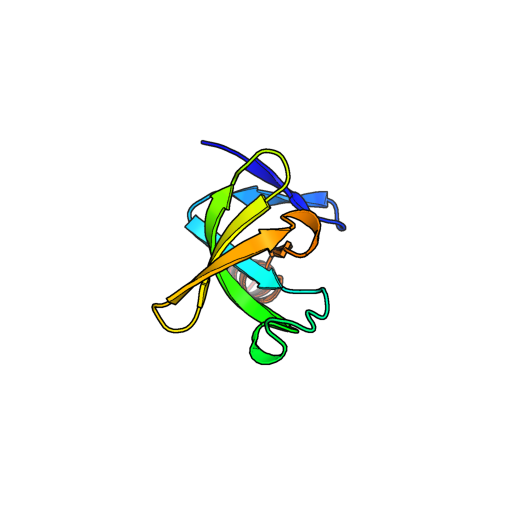82,36,89,93,43,57,80,46,39,69,28,75,28,35,28,67,39,71,55,98,69,35,24,36,29,36,49,95,94,39,83,44,82,43,58,42,84,33,37,33,67,50,64,70,65,65,50,55,58,56,54,65,76,71,113

Sequence (77 aa):
MTEMKDFYGNVIKEGDEAIVSAFSFDFPWLTMAKVKVIRIKRKWAIVEYNNELYEIPKSWLIKDFLKANEEAILQGA